Protein AF-A0A0F8WKS9-F1 (afdb_monomer)

Sequence (95 aa):
MDAAQDFLAKMEASKIVSAEELEVVRKGQEDFVYFLENVFPFSFEGQLFLRADDTHEPFSLGEFHRQLASTIQEELTSGGRSRFSFMAPRLHLKS

Foldseek 3Di:
DDPVVVVLVVCVVVVPDDPVRSVLVVCVVLQVLSCVQPPVLVVQVPHWAQAPVRDTHRDDDDPVNNVVSVVCNVCVVVVHDPDDDDDDDPRPPPD

pLDDT: mean 82.87, std 8.23, range [54.69, 92.12]

Organism: NCBI:txid412755

Mean predicted aligned error: 7.64 Å

Structure (mmCIF, N/CA/C/O backbone):
data_AF-A0A0F8WKS9-F1
#
_entry.id   AF-A0A0F8WKS9-F1
#
loop_
_atom_site.group_PDB
_atom_site.id
_atom_site.type_symbol
_atom_site.label_atom_id
_atom_site.label_alt_id
_atom_site.label_comp_id
_atom_site.label_asym_id
_atom_site.label_entity_id
_atom_site.label_seq_id
_atom_site.pdbx_PDB_ins_code
_atom_site.Cartn_x
_atom_site.Cartn_y
_atom_site.Cartn_z
_atom_site.occupancy
_atom_site.B_iso_or_equiv
_atom_site.auth_seq_id
_atom_site.auth_comp_id
_atom_site.auth_asym_id
_atom_site.auth_atom_id
_atom_site.pdbx_PDB_model_num
ATOM 1 N N . MET A 1 1 ? -6.469 25.519 5.569 1.00 54.69 1 MET A N 1
ATOM 2 C CA . MET A 1 1 ? -6.305 24.222 6.247 1.00 54.69 1 MET A CA 1
ATOM 3 C C . MET A 1 1 ? -6.334 23.158 5.174 1.00 54.69 1 MET A C 1
ATOM 5 O O . MET A 1 1 ? -7.079 23.314 4.213 1.00 54.69 1 MET A O 1
ATOM 9 N N . ASP A 1 2 ? -5.430 22.193 5.272 1.00 81.44 2 ASP A N 1
ATOM 10 C CA . ASP A 1 2 ? -5.337 21.065 4.348 1.00 81.44 2 ASP A CA 1
ATOM 11 C C . ASP A 1 2 ? -6.596 20.189 4.482 1.00 81.44 2 ASP A C 1
ATOM 13 O O . ASP A 1 2 ? -7.058 19.928 5.594 1.00 81.44 2 ASP A O 1
ATOM 17 N N . ALA A 1 3 ? -7.177 19.760 3.361 1.00 75.12 3 ALA A N 1
ATOM 18 C CA . ALA A 1 3 ? -8.409 18.973 3.346 1.00 75.12 3 ALA A CA 1
ATOM 19 C C . ALA A 1 3 ? -8.260 17.643 4.112 1.00 75.12 3 ALA A C 1
ATOM 21 O O . ALA A 1 3 ? -9.233 17.160 4.695 1.00 75.12 3 ALA A O 1
ATOM 22 N N . ALA A 1 4 ? -7.046 17.080 4.158 1.00 73.12 4 ALA A N 1
ATOM 23 C CA . ALA A 1 4 ? -6.738 15.895 4.956 1.00 73.12 4 ALA A CA 1
ATOM 24 C C . ALA A 1 4 ? -6.796 16.182 6.468 1.00 73.12 4 ALA A C 1
ATOM 26 O O . ALA A 1 4 ? -7.386 15.412 7.228 1.00 73.12 4 ALA A O 1
ATOM 27 N N . GLN A 1 5 ? -6.266 17.329 6.903 1.00 76.12 5 GLN A N 1
ATOM 28 C CA . GLN A 1 5 ? -6.306 17.743 8.308 1.00 76.12 5 GLN A CA 1
ATOM 29 C C . GLN A 1 5 ? -7.735 18.022 8.788 1.00 76.12 5 GLN A C 1
ATOM 31 O O . GLN A 1 5 ? -8.114 17.590 9.878 1.00 76.12 5 GLN A O 1
ATOM 36 N N . ASP A 1 6 ? -8.557 18.667 7.956 1.00 79.69 6 ASP A N 1
ATOM 37 C CA . ASP A 1 6 ? -9.971 18.917 8.262 1.00 79.69 6 ASP A CA 1
ATOM 38 C C . ASP A 1 6 ? -10.784 17.613 8.371 1.00 79.69 6 ASP A C 1
ATOM 40 O O . ASP A 1 6 ? -11.731 17.532 9.159 1.00 79.69 6 ASP A O 1
ATOM 44 N N . PHE A 1 7 ? -10.434 16.582 7.594 1.00 78.75 7 PHE A N 1
ATOM 45 C CA . PHE A 1 7 ? -11.062 15.263 7.679 1.00 78.75 7 PHE A CA 1
ATOM 46 C C . PHE A 1 7 ? -10.706 14.549 8.989 1.00 78.75 7 PHE A C 1
ATOM 48 O O . PHE A 1 7 ? -11.607 14.113 9.709 1.00 78.75 7 PHE A O 1
ATOM 55 N N . LEU A 1 8 ? -9.419 14.498 9.346 1.00 74.31 8 LEU A N 1
ATOM 56 C CA . LEU A 1 8 ? -8.955 13.859 10.582 1.00 74.31 8 LEU A CA 1
ATOM 57 C C . LEU A 1 8 ? -9.535 14.534 11.831 1.00 74.31 8 LEU A C 1
ATOM 59 O O . LEU A 1 8 ? -10.036 13.848 12.721 1.00 74.31 8 LEU A O 1
ATOM 63 N N . ALA A 1 9 ? -9.561 15.870 11.862 1.00 76.56 9 ALA A N 1
ATOM 64 C CA . ALA A 1 9 ? -10.137 16.628 12.972 1.00 76.56 9 ALA A CA 1
ATOM 65 C C . ALA A 1 9 ? -11.638 16.340 13.160 1.00 76.56 9 ALA A C 1
ATOM 67 O O . ALA A 1 9 ? -12.123 16.245 14.289 1.00 76.56 9 ALA A O 1
ATOM 68 N N . LYS A 1 10 ? -12.385 16.151 12.063 1.00 74.00 10 LYS A N 1
ATOM 69 C CA . LYS A 1 10 ? -13.803 15.758 12.119 1.00 74.00 10 LYS A CA 1
ATOM 70 C C . LYS A 1 10 ? -13.990 14.331 12.629 1.00 74.00 10 LYS A C 1
ATOM 72 O O . LYS A 1 10 ? -14.909 14.102 13.414 1.00 74.00 10 LYS A O 1
ATOM 77 N N . MET A 1 11 ? -13.139 13.388 12.219 1.00 68.94 11 MET A N 1
ATOM 78 C CA . MET A 1 11 ? -13.195 12.012 12.725 1.00 68.94 11 MET A CA 1
ATOM 79 C C . MET A 1 11 ? -12.914 11.960 14.230 1.00 68.94 11 MET A C 1
ATOM 81 O O . MET A 1 11 ? -13.696 11.368 14.974 1.00 68.94 11 MET A O 1
ATOM 85 N N . GLU A 1 12 ? -11.877 12.658 14.690 1.00 66.81 12 GLU A N 1
ATOM 86 C CA . GLU A 1 12 ? -11.491 12.738 16.103 1.00 66.81 12 GLU A CA 1
ATOM 87 C C . GLU A 1 12 ? -12.584 13.395 16.964 1.00 66.81 12 GL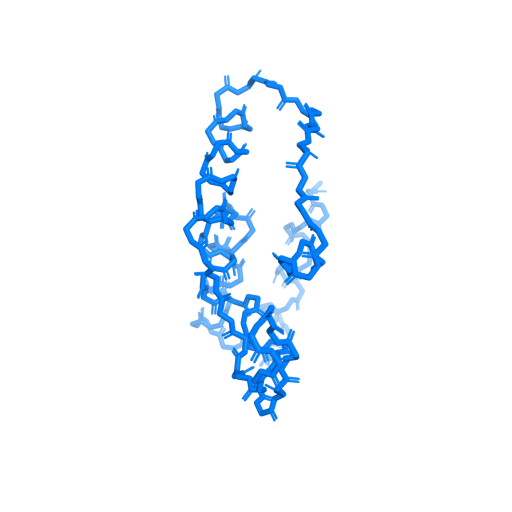U A C 1
ATOM 89 O O . GLU A 1 12 ? -12.966 12.865 18.009 1.00 66.81 12 GLU A O 1
ATOM 94 N N . ALA A 1 13 ? -13.193 14.482 16.478 1.00 71.38 13 ALA A N 1
ATOM 95 C CA . ALA A 1 13 ? -14.312 15.144 17.152 1.00 71.38 13 ALA A CA 1
ATOM 96 C C . ALA A 1 13 ? -15.577 14.269 17.242 1.00 71.38 13 ALA A C 1
ATOM 98 O O . ALA A 1 13 ? -16.364 14.410 18.179 1.00 71.38 13 ALA A O 1
ATOM 99 N N . SER A 1 14 ? -15.783 13.363 16.282 1.00 68.25 14 SER A N 1
ATOM 100 C CA . SER A 1 14 ? -16.970 12.504 16.223 1.00 68.25 14 SER A CA 1
ATOM 101 C C . SER A 1 14 ? -16.924 11.289 17.162 1.00 68.25 14 SER A C 1
ATOM 103 O O . SER A 1 14 ? -17.961 10.663 17.372 1.00 68.25 14 SER A O 1
ATOM 105 N N . LYS A 1 15 ? -15.753 10.946 17.732 1.00 64.44 15 LYS A N 1
ATOM 106 C CA . LYS A 1 15 ? -15.500 9.708 18.510 1.00 64.44 15 LYS A CA 1
ATOM 107 C C . LYS A 1 15 ? -15.887 8.402 17.794 1.00 64.44 15 LYS A C 1
ATOM 109 O O . LYS A 1 15 ? -16.012 7.367 18.441 1.00 64.44 15 LYS A O 1
ATOM 114 N N . ILE A 1 16 ? -16.085 8.442 16.476 1.00 69.25 16 ILE A N 1
ATOM 115 C CA . ILE A 1 16 ? -16.425 7.268 15.656 1.00 69.25 16 ILE A CA 1
ATOM 116 C C . ILE A 1 16 ? -15.227 6.316 15.543 1.00 69.25 16 ILE A C 1
ATOM 118 O O . ILE A 1 16 ? -15.405 5.124 15.324 1.00 69.25 16 ILE A O 1
ATOM 122 N N . VAL A 1 17 ? -14.020 6.852 15.712 1.00 74.00 17 VAL A N 1
ATOM 123 C CA . VAL A 1 17 ? -12.751 6.167 15.495 1.00 74.00 17 VAL A CA 1
ATOM 124 C C . VAL A 1 17 ? -11.924 6.287 16.766 1.00 74.00 17 VAL A C 1
ATOM 126 O O . VAL A 1 17 ? -11.842 7.371 17.355 1.00 74.00 17 VAL A O 1
ATOM 129 N N . SER A 1 18 ? -11.335 5.186 17.213 1.00 85.19 18 SER A N 1
ATOM 130 C CA . SER A 1 18 ? -10.419 5.185 18.350 1.00 85.19 18 SER A CA 1
ATOM 131 C C . SER A 1 18 ? -9.132 5.956 18.034 1.00 85.19 18 SER A C 1
ATOM 133 O O . SER A 1 18 ? -8.783 6.186 16.875 1.00 85.19 18 SER A O 1
ATOM 135 N N . ALA A 1 19 ? -8.399 6.353 19.079 1.00 84.25 19 ALA A N 1
ATOM 136 C CA . ALA A 1 19 ? -7.102 7.012 18.914 1.00 84.25 19 ALA A CA 1
ATOM 137 C C . ALA A 1 19 ? -6.084 6.118 18.179 1.00 84.25 19 ALA A C 1
ATOM 139 O O . ALA A 1 19 ? -5.279 6.618 17.399 1.00 84.25 19 ALA A O 1
ATOM 140 N N . GLU A 1 20 ? -6.151 4.803 18.397 1.00 84.19 20 GLU A N 1
ATOM 141 C CA . GLU A 1 20 ? -5.287 3.815 17.744 1.00 84.19 20 GLU A CA 1
ATOM 142 C C . GLU A 1 20 ? -5.588 3.710 16.243 1.00 84.19 20 GLU A C 1
ATOM 144 O O . GLU A 1 20 ? -4.678 3.762 15.419 1.00 84.19 20 GLU A O 1
ATOM 149 N N . GLU A 1 21 ? -6.865 3.641 15.867 1.00 82.56 21 GLU A N 1
ATOM 150 C CA . GLU A 1 21 ? -7.283 3.623 14.460 1.00 82.56 21 GLU A CA 1
ATOM 151 C C . GLU A 1 21 ? -6.937 4.939 13.743 1.00 82.56 21 GLU A C 1
ATOM 153 O O . GLU A 1 21 ? -6.494 4.921 12.595 1.00 82.56 21 GLU A O 1
ATOM 158 N N . LEU A 1 22 ? -7.072 6.085 14.420 1.00 84.44 22 LEU A N 1
ATOM 159 C CA . LEU A 1 22 ? -6.642 7.385 13.892 1.00 84.44 22 LEU A CA 1
ATOM 160 C C . LEU A 1 22 ? -5.138 7.425 13.606 1.00 84.44 22 LEU A C 1
ATOM 162 O O . LEU A 1 22 ? -4.728 7.986 12.591 1.00 84.44 22 LEU A O 1
ATOM 166 N N . GLU A 1 23 ? -4.322 6.821 14.468 1.00 88.50 23 GLU A N 1
ATOM 167 C CA . GLU A 1 23 ? -2.875 6.746 14.270 1.00 88.50 23 GLU A CA 1
ATOM 168 C C . GLU A 1 23 ? -2.509 5.881 13.058 1.00 88.50 23 GLU A C 1
ATOM 170 O O . GLU A 1 23 ? -1.672 6.271 12.243 1.00 88.50 23 GLU A O 1
ATOM 175 N N . VAL A 1 24 ? -3.194 4.749 12.872 1.00 87.88 24 VAL A N 1
ATOM 176 C CA . VAL A 1 24 ? -3.036 3.903 11.677 1.00 87.88 24 VAL A CA 1
ATOM 177 C C . VAL A 1 24 ? -3.393 4.680 10.407 1.00 87.88 24 VAL A C 1
ATOM 179 O O . VAL A 1 24 ? -2.661 4.607 9.418 1.00 87.88 24 VAL A O 1
ATOM 182 N N . VAL A 1 25 ? -4.479 5.461 10.429 1.00 84.12 25 VAL A N 1
ATOM 183 C CA . VAL A 1 25 ? -4.889 6.293 9.286 1.00 84.12 25 VAL A CA 1
ATOM 184 C C . VAL A 1 25 ? -3.856 7.378 8.990 1.00 84.12 25 VAL A C 1
ATOM 186 O O . VAL A 1 25 ? -3.469 7.529 7.833 1.00 84.12 25 VAL A O 1
ATOM 189 N N . ARG A 1 26 ? -3.383 8.112 10.006 1.00 88.44 26 ARG A N 1
ATOM 190 C CA . ARG A 1 26 ? -2.346 9.148 9.839 1.00 88.44 26 ARG A CA 1
ATOM 191 C C . ARG A 1 26 ? -1.089 8.558 9.218 1.00 88.44 26 ARG A C 1
ATOM 193 O O . ARG A 1 26 ? -0.628 9.037 8.186 1.00 88.44 26 ARG A O 1
ATOM 200 N N . LYS A 1 27 ? -0.607 7.447 9.775 1.00 89.50 27 LYS A N 1
ATOM 201 C CA . LYS A 1 27 ? 0.575 6.761 9.258 1.00 89.50 27 LYS A CA 1
ATOM 202 C C . LYS A 1 27 ? 0.380 6.263 7.824 1.00 89.50 27 LYS A C 1
ATOM 204 O O . LYS A 1 27 ? 1.290 6.379 7.014 1.00 89.50 27 LYS A O 1
ATOM 209 N N . GLY A 1 28 ? -0.806 5.762 7.481 1.00 89.06 28 GLY A N 1
ATOM 210 C CA . GLY A 1 28 ? -1.136 5.369 6.109 1.00 89.06 28 GLY A CA 1
ATOM 211 C C . GLY A 1 28 ? -1.209 6.537 5.118 1.00 89.06 28 GLY A C 1
ATOM 212 O O . GLY A 1 28 ? -0.954 6.343 3.934 1.00 89.06 28 GLY A O 1
ATOM 213 N N . GLN A 1 29 ? -1.537 7.751 5.567 1.00 85.81 29 GLN A N 1
ATOM 214 C CA . GLN A 1 29 ? -1.516 8.940 4.707 1.00 85.81 29 GLN A CA 1
ATOM 215 C C . GLN A 1 29 ? -0.095 9.450 4.436 1.00 85.81 29 GLN A C 1
ATOM 217 O 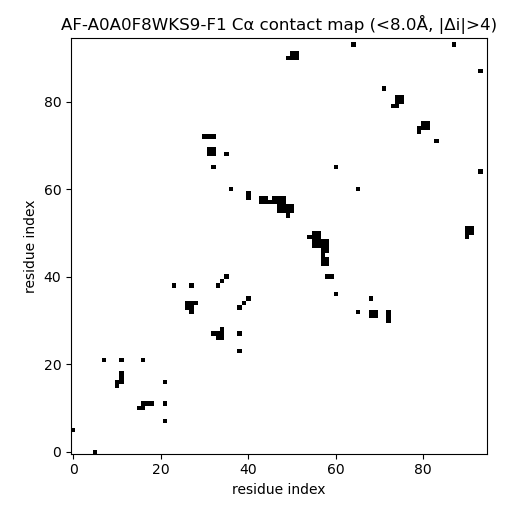O . GLN A 1 29 ? 0.152 10.006 3.368 1.00 85.81 29 GLN A O 1
ATOM 222 N N . GLU A 1 30 ? 0.826 9.267 5.383 1.00 87.94 30 GLU A N 1
ATOM 223 C CA . GLU A 1 30 ? 2.213 9.745 5.288 1.00 87.94 30 GLU A CA 1
ATOM 224 C C . GLU A 1 30 ? 3.151 8.744 4.595 1.00 87.94 30 GLU A C 1
ATOM 226 O O . GLU A 1 30 ? 4.079 9.141 3.884 1.00 87.94 30 GLU A O 1
ATOM 231 N N . ASP A 1 31 ? 2.905 7.447 4.788 1.00 89.12 31 ASP A N 1
ATOM 232 C CA . ASP A 1 31 ? 3.736 6.356 4.289 1.00 89.12 31 ASP A CA 1
ATOM 233 C C . ASP A 1 31 ? 2.907 5.407 3.415 1.00 89.12 31 ASP A C 1
ATOM 235 O O . ASP A 1 31 ? 2.132 4.564 3.885 1.00 89.12 31 ASP A O 1
ATOM 239 N N . PHE A 1 32 ? 3.106 5.533 2.104 1.00 87.06 32 PHE A N 1
ATOM 240 C CA . PHE A 1 32 ? 2.427 4.730 1.097 1.00 87.06 32 PHE A CA 1
ATOM 241 C C . PHE A 1 32 ? 2.757 3.236 1.210 1.00 87.06 32 PHE A C 1
ATOM 243 O O . PHE A 1 32 ? 1.897 2.392 0.943 1.00 87.06 32 PHE A O 1
ATOM 250 N N . VAL A 1 33 ? 3.976 2.888 1.636 1.00 89.50 33 VAL A N 1
ATOM 251 C CA . VAL A 1 33 ? 4.373 1.490 1.852 1.00 89.50 33 VAL A CA 1
ATOM 252 C C . VAL A 1 33 ? 3.616 0.932 3.051 1.00 89.50 33 VAL A C 1
ATOM 254 O O . VAL A 1 33 ? 3.005 -0.133 2.947 1.00 89.50 33 VAL A O 1
ATOM 257 N N . TYR A 1 34 ? 3.576 1.677 4.160 1.00 91.44 34 TYR A N 1
ATOM 258 C CA . TYR A 1 34 ? 2.811 1.282 5.341 1.00 91.44 34 TYR A CA 1
ATOM 259 C C . TYR A 1 34 ? 1.332 1.066 5.011 1.00 91.44 34 TYR A C 1
ATOM 261 O O . TYR A 1 34 ? 0.767 0.040 5.402 1.00 91.44 34 TYR A O 1
ATOM 269 N N . PHE A 1 35 ? 0.718 1.987 4.262 1.00 91.12 35 PHE A N 1
ATOM 270 C CA . PHE A 1 35 ? -0.669 1.860 3.816 1.00 91.12 35 PHE A CA 1
ATOM 271 C C . PHE A 1 35 ? -0.907 0.564 3.041 1.00 91.12 35 PHE A C 1
ATOM 273 O O . PHE A 1 35 ? -1.828 -0.186 3.372 1.00 91.12 35 PHE A O 1
ATOM 280 N N . LEU A 1 36 ? -0.076 0.278 2.036 1.00 89.81 36 LEU A N 1
ATOM 281 C CA . LEU A 1 36 ? -0.233 -0.912 1.204 1.00 89.81 36 LEU A CA 1
ATOM 282 C C . LEU A 1 36 ? -0.067 -2.207 2.002 1.00 89.81 36 LEU A C 1
ATOM 284 O O . LEU A 1 36 ? -0.789 -3.168 1.749 1.00 89.81 36 LEU A O 1
ATOM 288 N N . GLU A 1 37 ? 0.857 -2.248 2.960 1.00 88.94 37 GLU A N 1
ATOM 289 C CA . GLU A 1 37 ? 1.140 -3.464 3.726 1.00 88.94 37 GLU A CA 1
ATOM 290 C C . GLU A 1 37 ? 0.171 -3.708 4.884 1.00 88.94 37 GLU A C 1
ATOM 292 O O . GLU A 1 37 ? -0.068 -4.863 5.230 1.00 88.94 37 GLU A O 1
ATOM 297 N N . ASN A 1 38 ? -0.380 -2.649 5.483 1.00 88.00 38 ASN A N 1
ATOM 298 C CA . ASN A 1 38 ? -1.104 -2.759 6.751 1.00 88.00 38 ASN A CA 1
ATOM 299 C C . ASN A 1 38 ? -2.566 -2.335 6.659 1.00 88.00 38 ASN A C 1
ATOM 301 O O . ASN A 1 38 ? -3.363 -2.832 7.436 1.00 88.00 38 ASN A O 1
ATOM 305 N N . VAL A 1 39 ? -2.940 -1.436 5.746 1.00 89.06 39 VAL A N 1
ATOM 306 C CA . VAL A 1 39 ? -4.303 -0.878 5.691 1.00 89.06 39 VAL A CA 1
ATOM 307 C C . VAL A 1 39 ? -5.069 -1.416 4.490 1.00 89.06 39 VAL A C 1
ATOM 309 O O . VAL A 1 39 ? -6.156 -1.969 4.636 1.00 89.06 39 VAL A O 1
ATOM 312 N N . PHE A 1 40 ? -4.488 -1.306 3.296 1.00 88.69 40 PHE A N 1
ATOM 313 C CA . PHE A 1 40 ? -5.104 -1.758 2.051 1.00 88.69 40 PHE A CA 1
ATOM 314 C C . PHE A 1 40 ? -5.578 -3.227 2.074 1.00 88.69 40 PHE A C 1
ATOM 316 O O . PHE A 1 40 ? -6.698 -3.468 1.612 1.00 88.69 40 PHE A O 1
ATOM 323 N N . PRO A 1 41 ? -4.835 -4.195 2.663 1.00 88.75 41 PRO A N 1
ATOM 324 C CA . PRO A 1 41 ? -5.242 -5.600 2.685 1.00 88.75 41 PRO A CA 1
ATOM 325 C C . PRO A 1 41 ? -6.572 -5.852 3.401 1.00 88.75 41 PRO A C 1
ATOM 327 O O . PRO A 1 41 ? -7.298 -6.764 3.010 1.00 88.75 41 PRO A O 1
ATOM 330 N N . PHE A 1 42 ? -6.933 -5.031 4.397 1.00 87.00 42 PHE A N 1
ATOM 331 C CA . PHE A 1 42 ? -8.211 -5.163 5.106 1.00 87.00 42 PHE A CA 1
ATOM 332 C C . PHE A 1 42 ? -9.422 -4.980 4.184 1.00 87.00 42 PHE A C 1
ATOM 334 O O . PHE A 1 42 ? -10.481 -5.547 4.438 1.00 87.00 42 PHE A O 1
ATOM 341 N N . SER A 1 43 ? -9.267 -4.271 3.061 1.00 87.62 43 SER A N 1
ATOM 342 C CA . SER A 1 43 ? -10.332 -4.115 2.055 1.00 87.62 43 SER A CA 1
ATOM 343 C C . SER A 1 43 ? -10.731 -5.439 1.388 1.00 87.62 43 SER A C 1
ATOM 345 O O . SER A 1 43 ? -11.780 -5.522 0.748 1.00 87.62 43 SER A O 1
ATOM 347 N N . PHE A 1 44 ? -9.893 -6.469 1.519 1.00 89.88 44 PHE A N 1
ATOM 348 C CA . PHE A 1 44 ? -10.036 -7.758 0.851 1.00 89.88 44 PHE A CA 1
ATOM 349 C C . PHE A 1 44 ? -10.173 -8.926 1.829 1.00 89.88 44 PHE A C 1
ATOM 351 O O . PHE A 1 44 ? -10.021 -10.083 1.432 1.00 89.88 44 PHE A O 1
ATOM 358 N N . GLU A 1 45 ? -10.447 -8.651 3.104 1.00 89.38 45 GLU A N 1
ATOM 359 C CA . GLU A 1 45 ? -10.603 -9.696 4.109 1.00 89.38 45 GLU A CA 1
ATOM 360 C C . GLU A 1 45 ? -11.700 -10.697 3.700 1.00 89.38 45 GLU A C 1
ATOM 362 O O . GLU A 1 45 ? -12.803 -10.325 3.296 1.00 89.38 45 GLU A O 1
ATOM 367 N N . GLY A 1 46 ? -11.362 -11.989 3.738 1.00 91.25 46 GLY A N 1
ATOM 368 C CA . GLY A 1 46 ? -12.247 -13.078 3.312 1.00 91.25 46 GLY A CA 1
ATOM 369 C C . GLY A 1 46 ? -12.419 -13.241 1.794 1.00 91.25 46 GLY A C 1
ATOM 370 O O . GLY A 1 46 ? -13.112 -14.165 1.368 1.00 91.25 46 GLY A O 1
ATOM 371 N N . GLN A 1 47 ? -11.793 -12.396 0.969 1.00 92.12 47 GLN A N 1
ATOM 372 C CA . GLN A 1 47 ? -11.833 -12.508 -0.490 1.00 92.12 47 GLN A CA 1
ATOM 373 C C . GLN A 1 47 ? -10.652 -13.328 -1.019 1.00 92.12 47 GLN A C 1
ATOM 375 O O . GLN A 1 47 ? -9.542 -13.276 -0.486 1.00 92.12 47 GLN A O 1
ATOM 380 N N . LEU A 1 48 ? -10.893 -14.072 -2.101 1.00 91.50 48 LEU A N 1
ATOM 381 C CA . LEU A 1 48 ? -9.876 -14.854 -2.800 1.00 91.50 48 LEU A CA 1
ATOM 382 C C . LEU A 1 48 ? -9.672 -14.316 -4.214 1.00 91.50 48 LEU A C 1
ATOM 384 O O . LEU A 1 48 ? -10.629 -13.944 -4.894 1.00 91.50 48 LEU A O 1
ATOM 388 N N . PHE A 1 49 ? -8.422 -14.328 -4.665 1.00 86.75 49 PHE A N 1
ATOM 389 C CA . PHE A 1 49 ? -8.004 -13.801 -5.958 1.00 86.75 49 PHE A CA 1
ATOM 390 C C . PHE A 1 49 ? -7.397 -14.912 -6.802 1.00 86.75 49 PHE A C 1
ATOM 392 O O . PHE A 1 49 ? -6.547 -15.663 -6.320 1.00 86.75 49 PHE A O 1
ATOM 399 N N . LEU A 1 50 ? -7.816 -14.978 -8.069 1.00 86.06 50 LEU A N 1
ATOM 400 C CA . LEU A 1 50 ? -7.225 -15.872 -9.060 1.00 86.06 50 LEU A CA 1
ATOM 401 C C . LEU A 1 50 ? -5.766 -15.474 -9.309 1.00 86.06 50 LEU A C 1
ATOM 403 O O . LEU A 1 50 ? -5.468 -14.329 -9.666 1.00 86.06 50 LEU A O 1
ATOM 407 N N . ARG A 1 51 ? -4.865 -16.432 -9.126 1.00 81.62 51 ARG A N 1
ATOM 4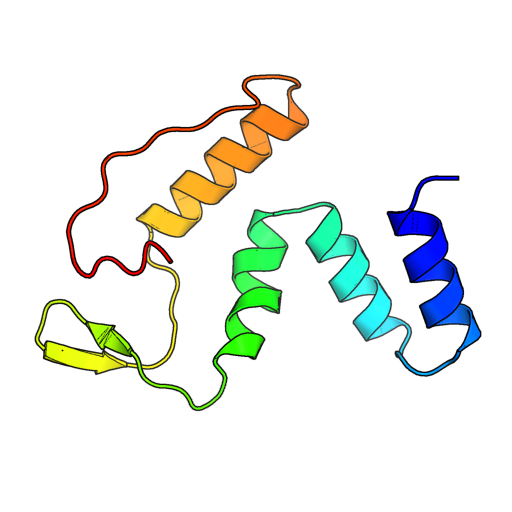08 C CA . ARG A 1 51 ? -3.426 -16.300 -9.336 1.00 81.62 51 ARG A CA 1
ATOM 409 C C . ARG A 1 51 ? -3.028 -16.801 -10.723 1.00 81.62 51 ARG A C 1
ATOM 411 O O . ARG A 1 51 ? -3.834 -17.336 -11.478 1.00 81.62 51 ARG A O 1
ATOM 418 N N . ALA A 1 52 ? -1.768 -16.573 -11.082 1.00 77.62 52 ALA A N 1
ATOM 419 C CA . ALA A 1 52 ? -1.232 -16.955 -12.388 1.00 77.62 52 ALA A CA 1
ATOM 420 C C . ALA A 1 52 ? -1.104 -18.479 -12.580 1.00 77.62 52 ALA A C 1
ATOM 422 O O . ALA A 1 52 ? -0.964 -18.934 -13.710 1.00 77.62 52 ALA A O 1
ATOM 423 N N . ASP A 1 53 ? -1.136 -19.247 -11.492 1.00 85.00 53 ASP A N 1
ATOM 424 C CA . ASP A 1 53 ? -1.112 -20.711 -11.456 1.00 85.00 53 ASP A CA 1
ATOM 425 C C . ASP A 1 53 ? -2.522 -21.328 -11.335 1.00 85.00 53 ASP A C 1
ATOM 427 O O . ASP A 1 53 ? -2.664 -22.482 -10.939 1.00 85.00 53 ASP A O 1
ATOM 431 N N . ASP A 1 54 ? -3.562 -20.550 -11.659 1.00 85.06 54 ASP A N 1
ATOM 432 C CA . ASP A 1 54 ? -4.986 -20.896 -11.554 1.00 85.06 54 ASP A CA 1
ATOM 433 C C . ASP A 1 54 ? -5.493 -21.201 -10.127 1.00 85.06 54 ASP A C 1
ATOM 435 O O . ASP A 1 54 ? -6.642 -21.616 -9.934 1.00 85.06 54 ASP A O 1
ATOM 439 N N . THR A 1 55 ? -4.686 -20.939 -9.096 1.00 89.00 55 THR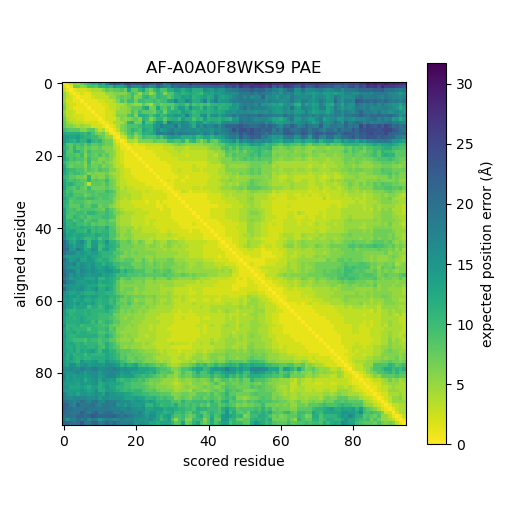 A N 1
ATOM 440 C CA . THR A 1 55 ? -5.117 -21.065 -7.699 1.00 89.00 55 THR A CA 1
ATOM 441 C C . THR A 1 55 ? -5.886 -19.831 -7.226 1.00 89.00 55 THR A C 1
ATOM 443 O O . THR A 1 55 ? -5.817 -18.752 -7.817 1.00 89.00 55 THR A O 1
ATOM 446 N N . HIS A 1 56 ? -6.663 -19.995 -6.154 1.00 90.50 56 HIS A N 1
ATOM 447 C CA . HIS A 1 56 ? -7.372 -18.904 -5.489 1.00 90.50 56 HIS A CA 1
ATOM 448 C C . HIS A 1 56 ? -6.771 -18.696 -4.103 1.00 90.50 56 HIS A C 1
ATOM 450 O O . HIS A 1 56 ? -6.899 -19.559 -3.237 1.00 90.50 56 HIS A O 1
ATOM 456 N N . GLU A 1 57 ? -6.146 -17.543 -3.887 1.00 88.44 57 GLU A N 1
ATOM 457 C CA . GLU A 1 57 ? -5.462 -17.226 -2.630 1.00 88.44 57 GLU A CA 1
ATOM 458 C C . GLU A 1 57 ? -5.939 -15.887 -2.055 1.00 88.44 57 GLU A C 1
ATOM 460 O O . GLU A 1 57 ? -6.354 -15.012 -2.826 1.00 88.44 57 GLU A O 1
ATOM 465 N N . PRO A 1 58 ? -5.852 -15.679 -0.725 1.00 90.19 58 PRO A N 1
ATOM 466 C CA . PRO A 1 58 ? -6.092 -14.374 -0.115 1.00 90.19 58 PRO A CA 1
ATOM 467 C C . PRO A 1 58 ? -5.219 -13.289 -0.742 1.00 90.19 58 PRO A C 1
ATOM 469 O O . PRO A 1 58 ? -4.152 -13.588 -1.283 1.00 90.19 58 PRO A O 1
ATOM 472 N N . PHE A 1 59 ? -5.644 -12.028 -0.648 1.00 88.12 59 PHE A N 1
ATOM 473 C CA . PHE A 1 59 ? -4.838 -10.901 -1.115 1.00 88.12 59 PHE A CA 1
ATOM 474 C C . PHE A 1 59 ? -3.435 -10.931 -0.493 1.00 88.12 59 PHE A C 1
ATOM 476 O O . PHE A 1 59 ? -3.269 -11.118 0.712 1.00 88.12 59 PHE A O 1
ATOM 483 N N . SER A 1 60 ? -2.415 -10.727 -1.323 1.00 85.44 60 SER A N 1
ATOM 484 C CA . SER A 1 60 ? -1.035 -10.640 -0.859 1.00 85.44 60 SER A CA 1
ATOM 485 C C . SER A 1 60 ? -0.205 -9.760 -1.781 1.00 85.44 60 SER A C 1
ATOM 487 O O . SER A 1 60 ? -0.296 -9.841 -3.010 1.00 85.44 60 SER A O 1
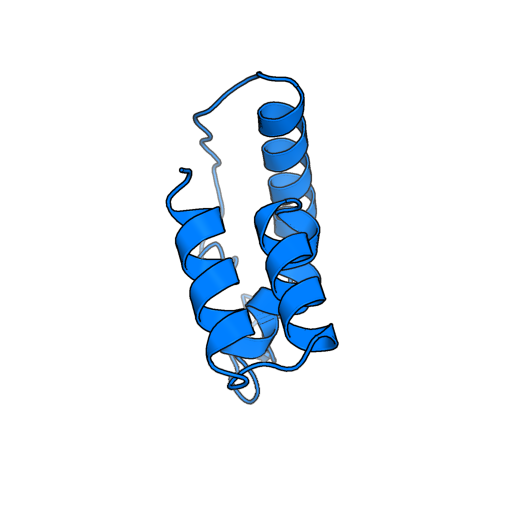ATOM 489 N N . LEU A 1 61 ? 0.644 -8.934 -1.172 1.00 85.50 61 LEU A N 1
ATOM 490 C CA . LEU A 1 61 ? 1.628 -8.142 -1.893 1.00 85.50 61 LEU A CA 1
ATOM 491 C C . LEU A 1 61 ? 2.857 -8.991 -2.216 1.00 85.50 61 LEU A C 1
AT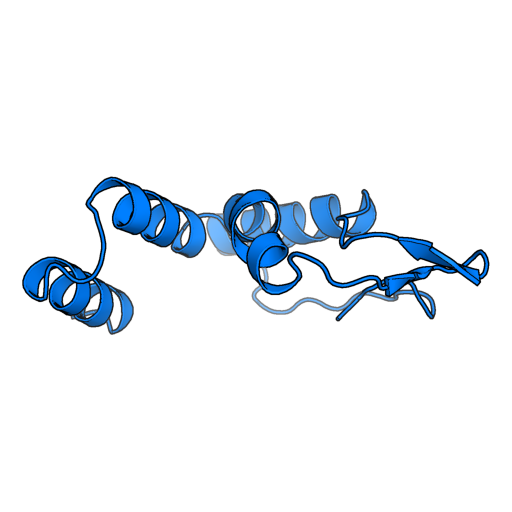OM 493 O O . LEU A 1 61 ? 3.650 -9.333 -1.335 1.00 85.50 61 LEU A O 1
ATOM 497 N N . GLY A 1 62 ? 3.033 -9.278 -3.504 1.00 83.94 62 GLY A N 1
ATOM 498 C CA . GLY A 1 62 ? 4.302 -9.772 -4.042 1.00 83.94 62 GLY A CA 1
ATOM 499 C C . GLY A 1 62 ? 5.424 -8.726 -3.991 1.00 83.94 62 GLY A C 1
ATOM 500 O O . GLY A 1 62 ? 5.171 -7.530 -3.840 1.00 83.94 62 GLY A O 1
ATOM 501 N N . GLU A 1 63 ? 6.663 -9.181 -4.175 1.00 84.81 63 GLU A N 1
ATOM 502 C CA . GLU A 1 63 ? 7.877 -8.354 -4.109 1.00 84.81 63 GLU A CA 1
ATOM 503 C C . GLU A 1 63 ? 7.839 -7.139 -5.048 1.00 84.81 63 GLU A C 1
ATOM 505 O O . GLU A 1 63 ? 8.173 -6.031 -4.634 1.00 84.81 63 GLU A O 1
ATOM 510 N N . PHE A 1 64 ? 7.341 -7.320 -6.275 1.00 84.38 64 PHE A N 1
ATOM 511 C CA . PHE A 1 64 ? 7.191 -6.232 -7.246 1.00 84.38 64 PHE A CA 1
ATOM 512 C C . PHE A 1 64 ? 6.366 -5.055 -6.699 1.00 84.38 64 PHE A C 1
ATOM 514 O O . PHE A 1 64 ? 6.744 -3.902 -6.891 1.00 84.38 64 PHE A O 1
ATOM 521 N N . HIS A 1 65 ? 5.268 -5.328 -5.985 1.00 86.56 65 HIS A N 1
ATOM 522 C CA . HIS A 1 65 ? 4.420 -4.275 -5.419 1.00 86.56 65 HIS A CA 1
ATOM 523 C C . HIS A 1 65 ? 5.159 -3.482 -4.345 1.00 86.56 65 HIS A C 1
ATOM 525 O O . HIS A 1 65 ? 5.071 -2.257 -4.326 1.00 86.56 65 HIS A O 1
ATOM 531 N N . ARG A 1 66 ? 5.916 -4.174 -3.483 1.00 87.88 66 ARG A N 1
ATOM 532 C CA . ARG A 1 66 ? 6.690 -3.540 -2.410 1.00 87.88 66 ARG A CA 1
ATOM 533 C C . ARG A 1 66 ? 7.791 -2.657 -2.980 1.00 87.88 66 ARG A C 1
ATOM 535 O O . ARG A 1 66 ? 7.881 -1.494 -2.611 1.00 87.88 66 ARG A O 1
ATOM 542 N N . GLN A 1 67 ? 8.563 -3.171 -3.939 1.00 88.50 67 GLN A N 1
ATOM 543 C CA . GLN A 1 67 ? 9.619 -2.400 -4.600 1.00 88.50 67 GLN A CA 1
ATOM 544 C C . GLN A 1 67 ? 9.059 -1.156 -5.295 1.00 88.50 67 GLN A C 1
ATOM 546 O O . GLN A 1 67 ? 9.589 -0.059 -5.122 1.00 88.50 67 GLN A O 1
ATOM 551 N N . LEU A 1 68 ? 7.956 -1.308 -6.035 1.00 87.94 68 LEU A N 1
ATOM 552 C CA . LEU A 1 68 ? 7.306 -0.191 -6.711 1.00 87.94 68 LEU A CA 1
ATOM 553 C C . LEU A 1 68 ? 6.789 0.857 -5.716 1.00 87.94 68 LEU A C 1
ATOM 555 O O . LEU A 1 68 ? 7.006 2.049 -5.926 1.00 87.94 68 LEU A O 1
ATOM 559 N N . ALA A 1 69 ? 6.149 0.425 -4.627 1.00 89.44 69 ALA A N 1
ATOM 560 C CA . ALA A 1 69 ? 5.679 1.313 -3.571 1.00 89.44 69 ALA A CA 1
ATOM 561 C C . ALA A 1 69 ? 6.830 2.094 -2.927 1.00 89.44 69 ALA A C 1
ATOM 563 O O . ALA A 1 69 ? 6.727 3.310 -2.780 1.00 89.44 69 ALA A O 1
ATOM 564 N N . SER A 1 70 ? 7.946 1.426 -2.619 1.00 90.44 70 SER A N 1
ATOM 565 C CA . SER A 1 70 ? 9.140 2.074 -2.072 1.00 90.44 70 SER 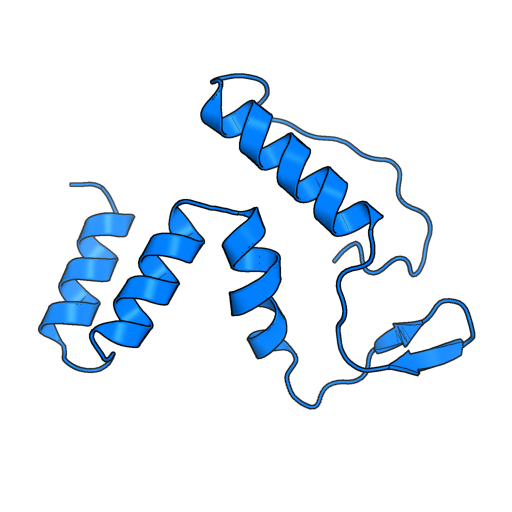A CA 1
ATOM 566 C C . SER A 1 70 ? 9.740 3.090 -3.042 1.00 90.44 70 SER A C 1
ATOM 568 O O . SER A 1 70 ? 10.047 4.200 -2.625 1.00 90.44 70 SER A O 1
ATOM 570 N N . THR A 1 71 ? 9.848 2.763 -4.337 1.00 90.19 71 THR A N 1
ATOM 571 C CA . THR A 1 71 ? 10.337 3.713 -5.354 1.00 90.19 71 THR A CA 1
ATOM 572 C C . THR A 1 71 ? 9.438 4.944 -5.456 1.00 90.19 71 THR A C 1
ATOM 574 O O . THR A 1 71 ? 9.935 6.065 -5.527 1.00 90.19 71 THR A O 1
ATOM 577 N N . ILE A 1 72 ? 8.114 4.754 -5.447 1.00 88.88 72 ILE A N 1
ATOM 578 C CA . ILE A 1 72 ? 7.159 5.868 -5.477 1.00 88.88 72 ILE A CA 1
ATOM 579 C C . ILE A 1 72 ? 7.313 6.729 -4.219 1.00 88.88 72 ILE A C 1
ATOM 581 O O . ILE A 1 72 ? 7.428 7.946 -4.336 1.00 88.88 72 ILE A O 1
ATOM 585 N N . GLN A 1 73 ? 7.361 6.118 -3.032 1.00 89.56 73 GLN A N 1
ATOM 586 C CA . GLN A 1 73 ? 7.524 6.835 -1.765 1.00 89.56 73 GLN A CA 1
ATOM 587 C C . GLN A 1 73 ? 8.835 7.633 -1.723 1.00 89.56 73 GLN A C 1
ATOM 589 O O . GLN A 1 73 ? 8.832 8.792 -1.309 1.00 89.56 73 GLN A O 1
ATOM 594 N N . GLU A 1 74 ? 9.949 7.043 -2.157 1.00 90.19 74 GLU A N 1
ATOM 595 C CA . GLU A 1 74 ? 11.261 7.698 -2.186 1.00 90.19 74 GLU A CA 1
ATOM 596 C C . GLU A 1 74 ? 11.266 8.916 -3.119 1.00 90.19 74 GLU A C 1
ATOM 598 O O . GLU A 1 74 ? 11.697 10.002 -2.725 1.00 90.19 74 GLU A O 1
ATOM 603 N N . GLU A 1 75 ? 10.732 8.774 -4.332 1.00 90.56 75 GLU A N 1
ATOM 604 C CA . GLU A 1 75 ? 10.631 9.870 -5.302 1.00 90.56 75 GLU A CA 1
ATOM 605 C C . GLU A 1 75 ? 9.669 10.969 -4.806 1.00 90.56 75 GLU A C 1
ATOM 607 O O . GLU A 1 75 ? 9.983 12.149 -4.932 1.00 90.56 75 GLU A O 1
ATOM 612 N N . LEU A 1 76 ? 8.551 10.627 -4.153 1.00 84.31 76 LEU A N 1
ATOM 613 C CA . LEU A 1 76 ? 7.660 11.622 -3.539 1.00 84.31 76 LEU A CA 1
ATOM 614 C C . LEU A 1 76 ? 8.333 12.371 -2.377 1.00 84.31 76 LEU A C 1
ATOM 616 O O . LEU A 1 76 ? 8.229 13.594 -2.294 1.00 84.31 76 LEU A O 1
ATOM 620 N N . THR A 1 77 ? 9.053 11.659 -1.505 1.00 86.38 77 THR A N 1
ATOM 621 C CA . THR A 1 77 ? 9.694 12.239 -0.309 1.00 86.38 77 THR A CA 1
ATOM 622 C C . THR A 1 77 ? 10.896 13.114 -0.672 1.00 86.38 77 THR A C 1
ATOM 624 O O . THR A 1 77 ? 11.151 14.129 -0.027 1.00 86.38 77 THR A O 1
ATOM 627 N N . SER A 1 78 ? 11.631 12.753 -1.726 1.00 88.94 78 SER A N 1
ATOM 628 C CA . SER A 1 78 ? 12.798 13.502 -2.211 1.00 88.94 78 SER A CA 1
ATOM 629 C C . SER A 1 78 ? 12.450 14.679 -3.133 1.00 88.94 78 SER A C 1
ATOM 631 O O . SER A 1 78 ? 13.350 15.396 -3.572 1.00 88.94 78 SER A O 1
ATOM 633 N N . GLY A 1 79 ? 11.163 14.906 -3.427 1.00 86.88 79 GLY A N 1
ATOM 634 C CA . GLY A 1 79 ? 10.727 15.919 -4.395 1.00 86.88 79 GLY A CA 1
ATOM 635 C C . GLY A 1 79 ? 11.076 15.565 -5.846 1.00 86.88 79 GLY A C 1
ATOM 636 O O . GLY A 1 79 ? 11.212 16.455 -6.686 1.00 86.88 79 GLY A O 1
ATOM 637 N N . GLY A 1 80 ? 11.259 14.276 -6.127 1.00 85.81 80 GLY A N 1
ATOM 638 C CA . GLY A 1 80 ? 11.540 13.711 -7.436 1.00 85.81 80 GLY A CA 1
ATOM 639 C C . GLY A 1 80 ? 10.303 13.630 -8.335 1.00 85.81 80 GLY A C 1
ATOM 640 O O . GLY A 1 80 ? 9.496 14.556 -8.453 1.00 85.81 80 GLY A O 1
ATOM 641 N N . ARG A 1 81 ? 10.173 12.527 -9.069 1.00 84.88 81 ARG A N 1
ATOM 642 C CA . ARG A 1 81 ? 9.133 12.349 -10.086 1.00 84.88 81 ARG A CA 1
ATOM 643 C C . ARG A 1 81 ? 7.747 12.198 -9.460 1.00 84.88 81 ARG A C 1
ATOM 645 O O . ARG A 1 81 ? 7.531 11.401 -8.562 1.00 84.88 81 ARG A O 1
ATOM 652 N N . SER A 1 82 ? 6.771 12.897 -10.039 1.00 83.12 82 SER A N 1
ATOM 653 C CA . SER A 1 82 ? 5.345 12.774 -9.694 1.00 83.12 82 SER A CA 1
ATOM 654 C C . SER A 1 82 ? 4.552 11.875 -10.650 1.00 83.12 82 SER A C 1
ATOM 656 O O . SER A 1 82 ? 3.347 11.691 -10.485 1.00 83.12 82 SER A O 1
ATOM 658 N N . ARG A 1 83 ? 5.202 11.337 -11.690 1.00 85.94 83 ARG A N 1
ATOM 659 C CA . ARG A 1 83 ? 4.580 10.475 -12.702 1.00 85.94 83 ARG A CA 1
ATOM 660 C C . ARG A 1 83 ? 5.378 9.191 -12.856 1.00 85.94 83 ARG A C 1
ATOM 662 O O . ARG A 1 83 ? 6.580 9.240 -13.110 1.00 85.94 83 ARG A O 1
ATOM 669 N N . PHE A 1 84 ? 4.676 8.067 -12.782 1.00 83.81 84 PHE A N 1
ATOM 670 C CA . PHE A 1 84 ? 5.255 6.731 -12.850 1.00 83.81 84 PHE A CA 1
ATOM 671 C C . PHE A 1 84 ? 4.596 5.925 -13.968 1.00 83.81 84 PHE A C 1
ATOM 673 O O . PHE A 1 84 ? 3.390 6.018 -14.194 1.00 83.81 84 PHE A O 1
ATOM 680 N N . SER A 1 85 ? 5.398 5.133 -14.674 1.00 85.94 85 SER A N 1
ATOM 681 C CA . SER A 1 85 ? 4.938 4.199 -15.699 1.00 85.94 85 SER A CA 1
ATOM 682 C C . SER A 1 85 ? 5.719 2.904 -15.570 1.00 85.94 85 SER A C 1
ATOM 684 O O . SER A 1 85 ? 6.948 2.933 -15.533 1.00 85.94 85 SER A O 1
ATOM 686 N N . PHE A 1 86 ? 5.022 1.776 -15.544 1.00 81.25 86 PHE A N 1
ATOM 687 C CA . PHE A 1 86 ? 5.634 0.460 -15.402 1.00 81.25 86 PHE A CA 1
ATOM 688 C C . PHE A 1 86 ? 4.955 -0.543 -16.331 1.00 81.25 86 PHE A C 1
ATOM 690 O O . PHE A 1 86 ? 3.743 -0.508 -16.547 1.00 81.25 86 PHE A O 1
ATOM 697 N N . MET A 1 87 ? 5.758 -1.445 -16.891 1.00 82.00 87 MET A N 1
ATOM 698 C CA . MET A 1 87 ? 5.266 -2.579 -17.664 1.00 82.00 87 MET A CA 1
ATOM 699 C C . MET A 1 87 ? 5.044 -3.750 -16.711 1.00 82.00 87 MET A C 1
ATOM 701 O O . MET A 1 87 ? 5.998 -4.253 -16.128 1.00 82.00 87 MET A O 1
ATOM 705 N N . ALA A 1 88 ? 3.792 -4.183 -16.561 1.00 73.94 88 ALA A N 1
ATOM 706 C CA . ALA A 1 88 ? 3.432 -5.314 -15.710 1.00 73.94 88 ALA A CA 1
ATOM 707 C C . ALA A 1 88 ? 2.735 -6.416 -16.532 1.00 73.94 88 ALA A C 1
ATOM 709 O O . ALA A 1 88 ? 1.841 -6.103 -17.331 1.00 73.94 88 ALA A O 1
ATOM 710 N N . PRO A 1 89 ? 3.091 -7.699 -16.340 1.00 70.25 89 PRO A N 1
ATOM 711 C CA . PRO A 1 89 ? 2.426 -8.812 -17.013 1.00 70.25 89 PRO A CA 1
ATOM 712 C C . PRO A 1 89 ? 0.933 -8.931 -16.630 1.00 70.25 89 PRO A C 1
ATOM 714 O O . PRO A 1 89 ? 0.411 -8.274 -15.718 1.00 70.25 89 PRO A O 1
ATOM 717 N N . ARG A 1 90 ? 0.184 -9.742 -17.388 1.00 71.81 90 ARG A N 1
ATOM 718 C CA . ARG A 1 90 ? -1.222 -10.068 -17.075 1.00 71.81 90 ARG A CA 1
ATOM 719 C C . ARG A 1 90 ? -1.287 -10.893 -15.777 1.00 71.81 90 ARG A C 1
ATOM 721 O O . ARG A 1 90 ? -0.328 -11.572 -15.446 1.00 71.81 90 ARG A O 1
ATOM 728 N N . LEU A 1 91 ? -2.412 -10.796 -15.057 1.00 64.44 91 LEU A N 1
ATOM 729 C CA . LEU A 1 91 ? -2.688 -11.539 -13.809 1.00 64.44 91 LEU A CA 1
ATOM 730 C C . LEU A 1 91 ? -1.709 -11.297 -12.642 1.00 64.44 91 LEU A C 1
ATOM 732 O O . LEU A 1 91 ? -1.658 -12.072 -11.699 1.00 64.44 91 LEU A O 1
ATOM 736 N N . HIS A 1 92 ? -0.972 -10.185 -12.665 1.00 65.44 92 HIS A N 1
ATOM 737 C CA . HIS A 1 92 ? 0.012 -9.856 -11.630 1.00 65.44 92 HIS A CA 1
ATOM 738 C C . HIS A 1 92 ? -0.523 -8.941 -10.510 1.00 65.44 92 HIS A C 1
ATOM 740 O O . HIS A 1 92 ? 0.270 -8.253 -9.884 1.00 65.44 92 HIS A O 1
ATOM 746 N N . LEU A 1 93 ? -1.852 -8.884 -10.312 1.00 63.91 93 LEU A N 1
ATOM 747 C CA . LEU A 1 93 ? -2.544 -8.028 -9.322 1.00 63.91 93 LEU A CA 1
ATOM 748 C C . LEU A 1 93 ? -2.068 -6.560 -9.291 1.00 63.91 93 LEU A C 1
ATOM 750 O O . LEU A 1 93 ? -1.894 -5.956 -8.245 1.00 63.91 93 LEU A O 1
ATOM 754 N N . LYS A 1 94 ? -1.890 -5.969 -10.477 1.00 66.19 94 LYS A N 1
ATOM 755 C CA . LYS A 1 94 ? -1.554 -4.541 -10.647 1.00 66.19 94 LYS A CA 1
ATOM 756 C C . LYS A 1 94 ? -2.692 -3.561 -10.299 1.00 66.19 94 LYS A C 1
ATOM 758 O O . LYS A 1 94 ? -2.494 -2.356 -10.427 1.00 66.19 94 LYS A O 1
ATOM 763 N N . SER A 1 95 ? -3.883 -4.084 -10.017 1.00 65.44 95 SER A N 1
ATOM 764 C CA . SER A 1 95 ? -5.079 -3.357 -9.571 1.00 65.44 95 SER A CA 1
ATOM 765 C C . SER A 1 95 ? -5.137 -3.378 -8.055 1.00 65.44 95 SER A C 1
ATOM 767 O O . SER A 1 95 ? -5.360 -2.302 -7.474 1.00 65.44 95 SER A O 1
#

Nearest PDB structures (foldseek):
  6v1i-assembly1_A  TM=3.012E-01  e=6.745E+00  Oshimavirus P7426

Radius of gyration: 16.36 Å; Cα contacts (8 Å, |Δi|>4): 67; chains: 1; bounding box: 30×45×37 Å

Solvent-accessible surface area (backbone atoms only — not comparable to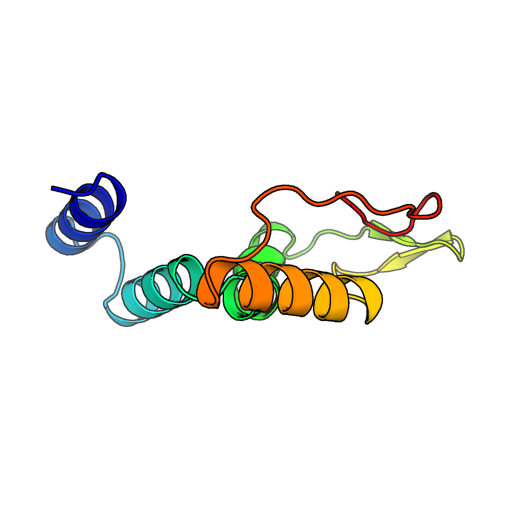 full-atom values): 6001 Å² total; per-residue (Å²): 130,57,71,66,58,57,49,52,54,51,44,59,74,64,64,81,50,55,75,68,58,50,49,54,50,53,48,31,73,77,32,59,50,55,19,58,74,70,50,56,57,65,82,41,69,95,43,69,42,75,43,83,86,76,44,74,40,64,80,76,85,52,69,69,58,54,54,51,36,47,52,52,45,51,25,56,75,70,71,54,64,91,76,87,86,81,92,72,71,85,68,66,76,89,121

Secondary structure (DSSP, 8-state):
--HHHHHHHHHHHHT-S-HHHHHHHHHHHH-HHHIIIIIGGGGGTT-EEE-TTS-EEE----HH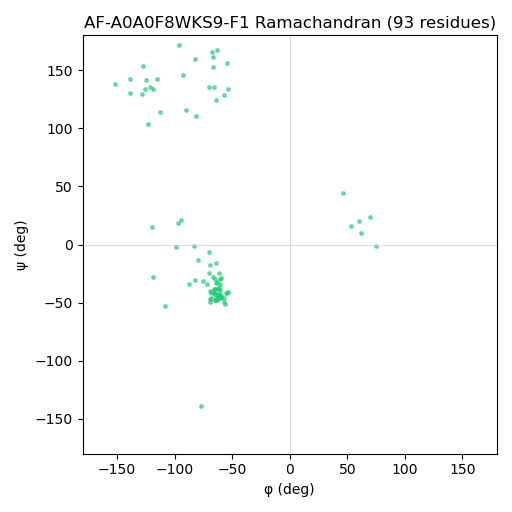HHHHHHHHHHHHHTT--S-------TTS---